Protein AF-A0A2W5A2Q5-F1 (afdb_monomer)

Structure (mmCIF, N/CA/C/O backbone):
data_AF-A0A2W5A2Q5-F1
#
_entry.id   AF-A0A2W5A2Q5-F1
#
loop_
_atom_site.group_PDB
_atom_site.id
_atom_site.type_symbol
_atom_site.label_atom_id
_atom_site.label_alt_id
_atom_site.label_comp_id
_atom_site.label_asym_id
_atom_site.label_entity_id
_atom_site.label_seq_id
_atom_site.pdbx_PDB_ins_code
_atom_site.Cartn_x
_atom_site.Cartn_y
_atom_site.Cartn_z
_atom_site.occupancy
_atom_site.B_iso_or_equiv
_atom_site.auth_seq_id
_atom_site.auth_comp_id
_atom_site.auth_asym_id
_atom_site.auth_atom_id
_atom_site.pdbx_PDB_model_num
ATOM 1 N N . MET A 1 1 ? 21.627 31.197 -40.639 1.00 38.66 1 MET A N 1
ATOM 2 C CA . MET A 1 1 ? 21.194 30.430 -39.451 1.00 38.66 1 MET A CA 1
ATOM 3 C C . MET A 1 1 ? 21.937 29.099 -39.450 1.00 38.66 1 MET A C 1
ATOM 5 O O . MET A 1 1 ? 21.808 28.400 -40.450 1.00 38.66 1 MET A O 1
ATOM 9 N N . PRO A 1 2 ? 22.756 28.757 -38.441 1.00 42.81 2 PRO A N 1
ATOM 10 C CA . PRO A 1 2 ? 23.364 27.430 -38.360 1.00 42.81 2 PRO A CA 1
ATOM 11 C C . PRO A 1 2 ? 22.318 26.384 -37.942 1.00 42.81 2 PRO A C 1
ATOM 13 O O . PRO A 1 2 ? 21.529 26.605 -37.024 1.00 42.81 2 PRO A O 1
ATOM 16 N N . VAL A 1 3 ? 22.305 25.259 -38.655 1.00 38.88 3 VAL A N 1
ATOM 17 C CA . VAL A 1 3 ? 21.443 24.094 -38.415 1.00 38.88 3 VAL A CA 1
ATOM 18 C C . VAL A 1 3 ? 21.966 23.326 -37.200 1.00 38.88 3 VAL A C 1
ATOM 20 O O . VAL A 1 3 ? 23.137 22.962 -37.150 1.00 38.88 3 VAL A O 1
ATOM 23 N N . GLN A 1 4 ? 21.101 23.078 -36.218 1.00 47.00 4 GLN A N 1
ATOM 24 C CA . GLN A 1 4 ? 21.388 22.188 -35.093 1.00 47.00 4 GLN A CA 1
ATOM 25 C C . GLN A 1 4 ? 21.313 20.732 -35.581 1.00 47.00 4 GLN A C 1
ATOM 27 O O . GLN A 1 4 ? 20.249 20.269 -35.992 1.00 47.00 4 GLN A O 1
ATOM 32 N N . ALA A 1 5 ? 22.434 20.012 -35.544 1.00 42.75 5 ALA A N 1
ATOM 33 C CA . ALA A 1 5 ? 22.465 18.568 -35.741 1.00 42.75 5 ALA A CA 1
ATOM 34 C C . ALA A 1 5 ? 21.980 17.890 -34.451 1.00 42.75 5 ALA A C 1
ATOM 36 O O . ALA A 1 5 ? 22.688 17.884 -33.447 1.00 42.75 5 ALA A O 1
ATOM 37 N N . GLN A 1 6 ? 20.768 17.334 -34.456 1.00 50.00 6 GLN A N 1
ATOM 38 C CA . GLN A 1 6 ? 20.324 16.456 -33.376 1.00 50.00 6 GLN A CA 1
ATOM 39 C C . GLN A 1 6 ? 21.025 15.104 -33.546 1.00 50.00 6 GLN A C 1
ATOM 41 O O . GLN A 1 6 ? 20.578 14.252 -34.313 1.00 50.00 6 GLN A O 1
ATOM 46 N N . SER A 1 7 ? 22.154 14.911 -32.864 1.00 53.84 7 SER A N 1
ATOM 47 C CA . SER A 1 7 ? 22.782 13.598 -32.718 1.00 53.84 7 SER A CA 1
ATOM 48 C C . SER A 1 7 ? 21.796 12.680 -32.001 1.00 53.84 7 SER A C 1
ATOM 50 O O . SER A 1 7 ? 21.588 12.789 -30.793 1.00 53.84 7 SER A O 1
ATOM 52 N N . THR A 1 8 ? 21.120 11.828 -32.769 1.00 55.91 8 THR A N 1
ATOM 53 C CA . THR A 1 8 ? 20.148 10.864 -32.256 1.00 55.91 8 THR A CA 1
ATOM 54 C C . THR A 1 8 ? 20.926 9.741 -31.581 1.00 55.91 8 THR A C 1
ATOM 56 O O . THR A 1 8 ? 21.242 8.741 -32.219 1.00 55.91 8 THR A O 1
ATOM 59 N N . ASP A 1 9 ? 21.310 9.928 -30.320 1.00 56.47 9 ASP A N 1
ATOM 60 C CA . ASP A 1 9 ? 21.980 8.881 -29.555 1.00 56.47 9 ASP A CA 1
ATOM 61 C C . ASP A 1 9 ? 20.974 7.747 -29.319 1.00 56.47 9 ASP A C 1
ATOM 63 O O . ASP A 1 9 ? 20.025 7.860 -28.538 1.00 56.47 9 ASP A O 1
ATOM 67 N N . ARG A 1 10 ? 21.092 6.681 -30.114 1.00 62.59 10 ARG A N 1
ATOM 68 C CA . ARG A 1 10 ? 20.230 5.508 -30.005 1.00 62.59 10 ARG A CA 1
ATOM 69 C C . ARG A 1 10 ? 20.786 4.674 -28.861 1.00 62.59 10 ARG A C 1
ATOM 71 O O . ARG A 1 10 ? 21.788 3.986 -29.026 1.00 62.59 10 ARG A O 1
ATOM 78 N N . VAL A 1 11 ? 20.154 4.764 -27.694 1.00 68.56 11 VAL A N 1
ATOM 79 C CA . VAL A 1 11 ? 20.453 3.891 -26.554 1.00 68.56 11 VAL A CA 1
ATOM 80 C C . VAL A 1 11 ? 19.517 2.686 -26.619 1.00 68.56 11 VAL A C 1
ATOM 82 O O . VAL A 1 11 ? 18.298 2.846 -26.565 1.00 68.56 11 VAL A O 1
ATOM 85 N N . LEU A 1 12 ? 20.072 1.481 -26.768 1.00 69.12 12 LEU A N 1
ATOM 86 C CA . LEU A 1 12 ? 19.310 0.230 -26.869 1.00 69.12 12 LEU A CA 1
ATOM 87 C C . LEU A 1 12 ? 19.667 -0.710 -25.713 1.00 69.12 12 LEU A C 1
ATOM 89 O O . LEU A 1 12 ? 20.838 -1.015 -25.489 1.00 69.12 12 LEU A O 1
ATOM 93 N N . THR A 1 13 ? 18.663 -1.222 -25.002 1.00 69.69 13 THR A N 1
ATOM 94 C CA . THR A 1 13 ? 18.881 -2.238 -23.964 1.00 69.69 13 THR A CA 1
ATOM 95 C C . THR A 1 13 ? 18.917 -3.631 -24.587 1.00 69.69 13 THR A C 1
ATOM 97 O O . THR A 1 13 ? 17.961 -4.059 -25.230 1.00 69.69 13 THR A O 1
ATOM 100 N N . ILE A 1 14 ? 20.023 -4.343 -24.386 1.00 74.25 14 ILE A N 1
ATOM 101 C CA . ILE A 1 14 ? 20.278 -5.685 -24.914 1.00 74.25 14 ILE A CA 1
ATOM 102 C C . ILE A 1 14 ? 20.226 -6.693 -23.771 1.00 74.25 14 ILE A C 1
ATOM 104 O O . ILE A 1 14 ? 20.838 -6.484 -22.723 1.00 74.25 14 ILE A O 1
ATOM 108 N N . PHE A 1 15 ? 19.522 -7.803 -23.979 1.00 71.69 15 PHE A N 1
ATOM 109 C CA . PHE A 1 15 ? 19.341 -8.840 -22.967 1.00 71.69 15 PHE A CA 1
ATOM 110 C C . PHE A 1 15 ? 20.294 -10.016 -23.213 1.00 71.69 15 PHE A C 1
ATOM 112 O O . PHE A 1 15 ? 20.437 -10.498 -24.335 1.00 71.69 15 PHE A O 1
ATOM 119 N N . GLY A 1 16 ? 20.954 -10.510 -22.165 1.00 71.38 16 GLY A N 1
ATOM 120 C CA . GLY A 1 16 ? 21.782 -11.718 -22.268 1.00 71.38 16 GLY A CA 1
ATOM 121 C C . GLY A 1 16 ? 23.004 -11.545 -23.183 1.00 71.38 16 GLY A C 1
ATOM 122 O O . GLY A 1 16 ? 23.892 -10.758 -22.861 1.00 71.38 16 GLY A O 1
ATOM 123 N N . ASN A 1 17 ? 23.084 -12.311 -24.280 1.00 68.31 17 ASN A N 1
ATOM 124 C CA . A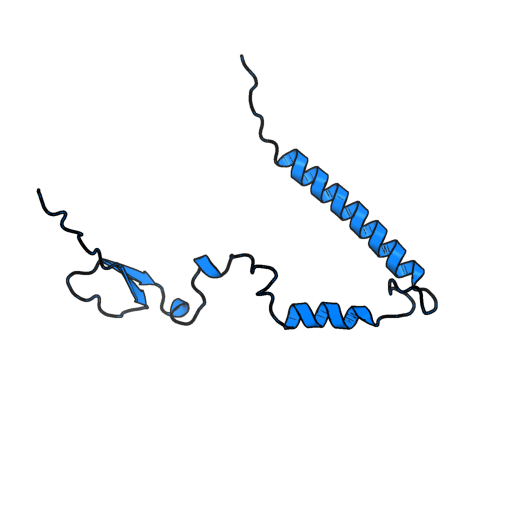SN A 1 17 ? 24.200 -12.342 -25.248 1.00 68.31 17 ASN A CA 1
ATOM 125 C C . ASN A 1 17 ? 23.846 -11.779 -26.640 1.00 68.31 17 ASN A C 1
ATOM 127 O O . ASN A 1 17 ? 24.584 -12.011 -27.600 1.00 68.31 17 ASN A O 1
ATOM 131 N N . ASP A 1 18 ? 22.743 -11.040 -26.758 1.00 74.94 18 ASP A N 1
ATOM 132 C CA . ASP A 1 18 ? 22.298 -10.486 -28.039 1.00 74.94 18 ASP A CA 1
ATOM 133 C C . ASP A 1 18 ? 23.333 -9.482 -28.610 1.00 74.94 18 ASP A C 1
ATOM 135 O O . ASP A 1 18 ? 24.036 -8.778 -27.878 1.00 74.94 18 ASP A O 1
ATOM 139 N N . ARG A 1 19 ? 23.502 -9.453 -29.942 1.00 73.88 19 ARG A N 1
ATOM 140 C CA . ARG A 1 19 ? 24.531 -8.617 -30.592 1.00 73.88 19 ARG A CA 1
ATOM 141 C C . ARG A 1 19 ? 24.091 -7.153 -30.654 1.00 73.88 19 ARG A C 1
ATOM 143 O O . ARG A 1 19 ? 23.006 -6.861 -31.145 1.00 73.88 19 ARG A O 1
ATOM 150 N N . CYS A 1 20 ? 24.975 -6.242 -30.242 1.00 77.19 20 CYS A N 1
ATOM 151 C CA . CYS A 1 20 ? 24.785 -4.801 -30.416 1.00 77.19 20 CYS A CA 1
ATOM 152 C C . CYS A 1 20 ? 24.997 -4.397 -31.888 1.00 77.19 20 CYS A C 1
ATOM 154 O O . CYS A 1 20 ? 26.065 -4.698 -32.436 1.00 77.19 20 CYS A O 1
ATOM 156 N N . PRO A 1 21 ? 24.011 -3.758 -32.547 1.00 78.31 21 PRO A N 1
ATOM 157 C CA . PRO A 1 21 ? 24.196 -3.156 -33.867 1.00 78.31 21 PRO A CA 1
ATOM 158 C C . PRO A 1 21 ? 25.275 -2.062 -33.840 1.00 78.31 21 PRO A C 1
ATOM 160 O O . PRO A 1 21 ? 25.546 -1.474 -32.794 1.00 78.31 21 PRO A O 1
ATOM 163 N N . ARG A 1 22 ? 25.899 -1.775 -34.989 1.00 68.94 22 ARG A N 1
ATOM 164 C CA . ARG A 1 22 ? 26.847 -0.651 -35.105 1.00 68.94 22 ARG A CA 1
ATOM 165 C C . ARG A 1 22 ? 26.077 0.679 -35.024 1.00 68.94 22 ARG A C 1
ATOM 167 O O . ARG A 1 22 ? 24.931 0.734 -35.458 1.00 68.94 22 ARG A O 1
ATOM 174 N N . ASP A 1 23 ? 26.713 1.704 -34.454 1.00 69.31 23 ASP A N 1
ATOM 175 C CA . ASP A 1 23 ? 26.183 3.071 -34.269 1.00 69.31 23 ASP A CA 1
ATOM 176 C C . ASP A 1 23 ? 25.097 3.235 -33.179 1.00 69.31 23 ASP A C 1
ATOM 178 O O . ASP A 1 23 ? 24.170 4.033 -33.309 1.00 69.31 23 ASP A O 1
ATOM 182 N N . THR A 1 24 ? 25.165 2.462 -32.089 1.00 73.19 24 THR A N 1
ATOM 183 C CA . THR A 1 24 ? 24.204 2.509 -30.964 1.00 73.19 24 THR A CA 1
ATOM 184 C C . THR A 1 24 ? 24.926 2.201 -29.650 1.00 73.19 24 THR A C 1
ATOM 186 O O . THR A 1 24 ? 25.752 1.288 -29.595 1.00 73.19 24 THR A O 1
ATOM 189 N N . ILE A 1 25 ? 24.626 2.945 -28.582 1.00 76.44 25 ILE A N 1
ATOM 190 C CA . ILE A 1 25 ? 25.155 2.660 -27.242 1.00 76.44 25 ILE A CA 1
ATOM 191 C C . ILE A 1 25 ? 24.259 1.602 -26.596 1.00 76.44 25 ILE A C 1
ATOM 193 O O . ILE A 1 25 ? 23.068 1.822 -26.378 1.00 76.44 25 ILE A O 1
ATOM 197 N N . CYS A 1 26 ? 24.828 0.434 -26.297 1.00 77.69 26 CYS A N 1
ATOM 198 C CA . CYS A 1 26 ? 24.067 -0.692 -25.772 1.00 77.69 26 CYS A CA 1
ATOM 199 C C . CYS A 1 26 ? 24.237 -0.855 -24.259 1.00 77.69 26 CYS A C 1
ATOM 201 O O . CYS A 1 26 ? 25.349 -1.053 -23.768 1.00 77.69 26 CYS A O 1
ATOM 203 N N . VAL A 1 27 ? 23.124 -0.839 -23.526 1.00 76.38 27 VAL A N 1
ATOM 204 C CA . VAL A 1 27 ? 23.085 -1.141 -22.087 1.00 76.38 27 VAL A CA 1
ATOM 205 C C . VAL A 1 27 ? 22.707 -2.609 -21.913 1.00 76.38 27 VAL A C 1
ATOM 207 O O . VAL A 1 27 ? 21.727 -3.071 -22.491 1.00 76.38 27 VAL A O 1
ATOM 210 N N . ARG A 1 28 ? 23.487 -3.374 -21.143 1.00 72.81 28 ARG A N 1
ATOM 211 C CA . ARG A 1 28 ? 23.295 -4.825 -21.011 1.00 72.81 28 ARG A CA 1
ATOM 212 C C . ARG A 1 28 ? 22.479 -5.177 -19.772 1.00 72.81 28 ARG A C 1
ATOM 214 O O . ARG A 1 28 ? 22.922 -4.928 -18.654 1.00 72.81 28 ARG A O 1
ATOM 221 N N . ALA A 1 29 ? 21.330 -5.811 -19.975 1.00 75.25 29 ALA A N 1
ATOM 222 C CA . ALA A 1 29 ? 20.489 -6.354 -18.915 1.00 75.25 29 ALA A CA 1
ATOM 223 C C . ALA A 1 29 ? 20.625 -7.892 -18.832 1.00 75.25 29 ALA A C 1
ATOM 225 O O . ALA A 1 29 ? 20.851 -8.556 -19.853 1.00 75.25 29 ALA A O 1
ATOM 226 N N . PRO A 1 30 ? 20.511 -8.497 -17.633 1.00 72.50 30 PRO A N 1
ATOM 227 C CA . PRO A 1 30 ? 20.522 -9.951 -17.478 1.00 72.50 30 PRO A CA 1
ATOM 228 C C . PRO A 1 30 ? 19.324 -10.594 -18.194 1.00 72.50 30 PRO A C 1
ATOM 230 O O . PRO A 1 30 ? 18.252 -10.002 -18.298 1.00 72.50 30 PRO A O 1
ATOM 233 N N . GLU A 1 31 ? 19.477 -11.835 -18.663 1.00 66.38 31 GLU A N 1
ATOM 234 C CA . GLU A 1 31 ? 18.424 -12.544 -19.414 1.00 66.38 31 GLU A CA 1
ATOM 235 C C . GLU A 1 31 ? 17.128 -12.740 -18.605 1.00 66.38 31 GLU A C 1
ATOM 237 O O . GLU A 1 31 ? 16.030 -12.724 -19.159 1.00 66.38 31 GLU A O 1
ATOM 242 N N . SER A 1 32 ? 17.235 -12.812 -17.276 1.00 68.94 32 SER A N 1
ATOM 243 C CA . SER A 1 32 ? 16.094 -12.870 -16.355 1.00 68.94 32 SER A CA 1
ATOM 244 C C . SER A 1 32 ? 15.236 -11.596 -16.331 1.00 68.94 32 SER A C 1
ATOM 246 O O . SER A 1 32 ? 14.108 -11.629 -15.836 1.00 68.94 32 SER A O 1
ATOM 248 N N . GLU A 1 33 ? 15.735 -10.479 -16.866 1.00 72.38 33 GLU A N 1
ATOM 249 C CA . GLU A 1 33 ? 14.997 -9.218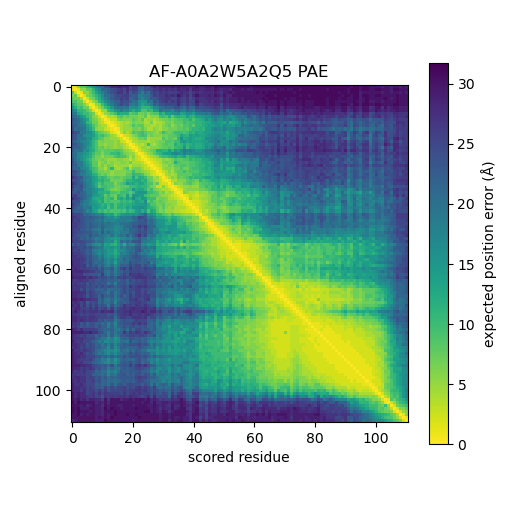 -16.989 1.00 72.38 33 GLU A CA 1
ATOM 250 C C . GLU A 1 33 ? 14.278 -9.070 -18.338 1.00 72.38 33 GLU A C 1
ATOM 252 O O . GLU A 1 33 ? 13.505 -8.131 -18.491 1.00 72.38 33 GLU A O 1
ATOM 257 N N . ARG A 1 34 ? 14.428 -10.022 -19.275 1.00 70.62 34 ARG A N 1
ATOM 258 C CA . ARG A 1 34 ? 13.768 -9.977 -20.596 1.00 70.62 34 ARG A CA 1
ATOM 259 C C . ARG A 1 34 ? 12.234 -10.013 -20.513 1.00 70.62 34 ARG A C 1
ATOM 261 O O . ARG A 1 34 ? 11.566 -9.382 -21.322 1.00 70.62 34 ARG A O 1
ATOM 268 N N . TYR A 1 35 ? 11.676 -10.736 -19.538 1.00 74.06 35 TYR A N 1
ATOM 269 C CA . TYR A 1 35 ? 10.220 -10.906 -19.361 1.00 74.06 35 TYR A CA 1
ATOM 270 C C . TYR A 1 35 ? 9.691 -10.341 -18.039 1.00 74.06 35 TYR A C 1
ATOM 272 O O . TYR A 1 35 ? 8.513 -10.492 -17.715 1.00 74.06 35 TYR A O 1
ATOM 280 N N . ARG A 1 36 ? 10.561 -9.722 -17.235 1.00 77.44 36 ARG A N 1
ATOM 281 C CA . ARG A 1 36 ? 10.193 -9.165 -15.932 1.00 77.44 36 ARG A CA 1
ATOM 282 C C . ARG A 1 36 ? 9.955 -7.668 -16.081 1.00 77.44 36 ARG A C 1
ATOM 284 O O . ARG A 1 36 ? 10.709 -6.993 -16.768 1.00 77.44 36 ARG A O 1
ATOM 291 N N . ILE A 1 37 ? 8.961 -7.145 -15.362 1.00 77.31 37 ILE A N 1
ATOM 292 C CA . ILE A 1 37 ? 8.714 -5.699 -15.238 1.00 77.31 37 ILE A CA 1
ATOM 293 C C . ILE A 1 37 ? 10.049 -4.988 -14.934 1.00 77.31 37 ILE A C 1
ATOM 295 O O . ILE A 1 37 ? 10.748 -5.448 -14.018 1.00 77.31 37 ILE A O 1
ATOM 299 N N . PRO A 1 38 ? 10.438 -3.927 -15.668 1.00 77.44 38 PRO A N 1
ATOM 300 C CA . PRO A 1 38 ? 11.699 -3.219 -15.439 1.00 77.44 38 PRO A CA 1
ATOM 301 C C . PRO A 1 38 ? 11.840 -2.721 -13.994 1.00 77.44 38 PRO A C 1
ATOM 303 O O . PRO A 1 38 ? 10.839 -2.489 -13.314 1.00 77.44 38 PRO A O 1
ATOM 306 N N . LYS A 1 39 ? 13.076 -2.613 -13.488 1.00 73.38 39 LYS A N 1
ATOM 307 C CA . LYS A 1 39 ? 13.362 -2.315 -12.066 1.00 73.38 39 LYS A CA 1
ATOM 308 C C . LYS A 1 39 ? 12.691 -1.025 -11.601 1.00 73.38 39 LYS A C 1
ATOM 310 O O . LYS A 1 39 ? 12.101 -1.003 -10.526 1.00 73.38 39 LYS A O 1
ATOM 315 N N . GLU A 1 40 ? 12.747 -0.004 -12.437 1.00 70.56 40 GLU A N 1
ATOM 316 C CA . GLU A 1 40 ? 12.165 1.317 -12.250 1.00 70.56 40 GLU A CA 1
ATOM 317 C C . GLU A 1 40 ? 10.643 1.285 -12.037 1.00 70.56 40 GLU A C 1
ATOM 319 O O . GLU A 1 40 ? 10.119 2.074 -11.255 1.00 70.56 40 GLU A O 1
ATOM 324 N N . PHE A 1 41 ? 9.932 0.324 -12.635 1.00 74.19 41 PHE A N 1
ATOM 325 C CA . PHE A 1 41 ? 8.475 0.210 -12.511 1.00 74.19 41 PHE A CA 1
ATOM 326 C C . PHE A 1 41 ? 8.023 -0.723 -11.383 1.00 74.19 41 PHE A C 1
ATOM 328 O O . PHE A 1 41 ? 6.837 -0.769 -11.072 1.00 74.19 41 PHE A O 1
ATOM 335 N N . ARG A 1 42 ? 8.936 -1.455 -10.730 1.00 79.00 42 ARG A N 1
ATOM 336 C CA . ARG A 1 42 ? 8.575 -2.367 -9.624 1.00 79.00 42 ARG A CA 1
ATOM 337 C C . ARG A 1 42 ? 8.190 -1.628 -8.348 1.00 79.00 42 ARG A C 1
ATOM 339 O O . ARG A 1 42 ? 7.384 -2.137 -7.579 1.00 79.00 42 ARG A O 1
ATOM 346 N N . SER A 1 43 ? 8.796 -0.466 -8.122 1.00 71.25 43 SER A N 1
ATOM 347 C CA . SER A 1 43 ? 8.647 0.311 -6.888 1.00 71.25 43 SER A CA 1
ATOM 348 C C . SER A 1 43 ? 7.647 1.454 -7.021 1.00 71.25 43 SER A C 1
ATOM 350 O O . SER A 1 43 ? 7.413 2.160 -6.043 1.00 71.25 43 SER A O 1
ATOM 352 N N . SER A 1 44 ? 7.095 1.673 -8.220 1.00 68.69 44 SER A N 1
ATOM 353 C CA . SER A 1 44 ? 6.159 2.769 -8.439 1.00 68.69 44 SER A CA 1
ATOM 354 C C . SER A 1 44 ? 4.874 2.483 -7.660 1.00 68.69 44 SER A C 1
ATOM 356 O O . SER A 1 44 ? 4.258 1.434 -7.884 1.00 68.69 44 SER A O 1
ATOM 358 N N . PRO A 1 45 ? 4.453 3.371 -6.744 1.00 67.31 45 PRO A N 1
ATOM 359 C CA . PRO A 1 45 ? 3.129 3.277 -6.160 1.00 67.31 45 PRO A CA 1
ATOM 360 C C . PRO A 1 45 ? 2.120 3.349 -7.304 1.00 67.31 45 PRO A C 1
ATOM 362 O O . PRO A 1 45 ? 2.069 4.342 -8.030 1.00 67.31 45 PRO A O 1
ATOM 365 N N . LEU A 1 46 ? 1.338 2.285 -7.492 1.00 67.62 46 LEU A N 1
ATOM 366 C CA . LEU A 1 46 ? 0.234 2.317 -8.446 1.00 67.62 46 LEU A CA 1
ATOM 367 C C . LEU A 1 46 ? -0.697 3.463 -8.030 1.00 67.62 46 LEU A C 1
ATOM 369 O O . LEU A 1 46 ? -1.085 3.520 -6.853 1.00 67.62 46 LEU A O 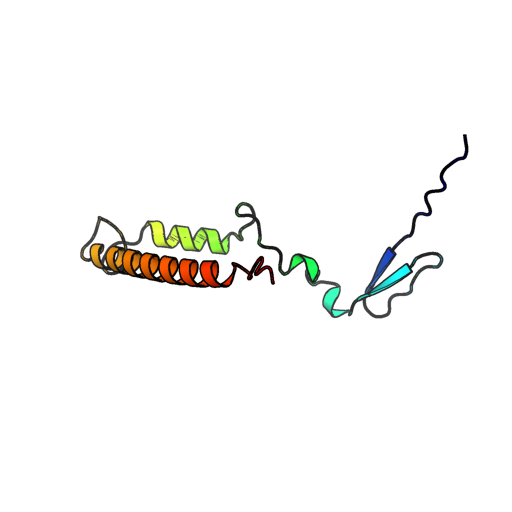1
ATOM 373 N N . PRO A 1 47 ? -1.057 4.382 -8.942 1.00 71.81 47 PRO A N 1
ATOM 374 C CA . PRO A 1 47 ? -2.065 5.377 -8.626 1.00 71.81 47 PRO A CA 1
ATOM 375 C C . PRO A 1 47 ? -3.363 4.651 -8.225 1.00 71.81 47 PRO A C 1
ATOM 377 O O . PRO A 1 47 ? -3.605 3.529 -8.676 1.00 71.81 47 PRO A O 1
ATOM 380 N N . PRO A 1 48 ? -4.229 5.251 -7.388 1.00 66.31 48 PRO A N 1
ATOM 381 C CA . PRO A 1 48 ? -5.427 4.576 -6.879 1.00 66.31 48 PRO A CA 1
ATOM 382 C C . PRO A 1 48 ? -6.342 3.985 -7.967 1.00 66.31 48 PRO A C 1
ATOM 384 O O . PRO A 1 48 ? -7.030 2.998 -7.715 1.00 66.31 48 PRO A O 1
ATOM 387 N N . ALA A 1 49 ? -6.331 4.565 -9.172 1.00 72.19 49 ALA A N 1
ATOM 388 C CA . ALA A 1 49 ? -7.077 4.083 -10.334 1.00 72.19 49 ALA A CA 1
ATOM 389 C C . ALA A 1 49 ? -6.559 2.740 -10.889 1.00 72.19 49 ALA A C 1
ATOM 391 O O . ALA A 1 49 ? -7.355 1.941 -11.379 1.00 72.19 49 ALA A O 1
ATOM 392 N N . ASP A 1 50 ? -5.263 2.460 -10.738 1.00 75.00 50 ASP A N 1
ATOM 393 C CA . ASP A 1 50 ? -4.584 1.284 -11.296 1.00 75.00 50 ASP A CA 1
ATOM 394 C C . ASP A 1 50 ? -4.376 0.180 -10.248 1.00 75.00 50 ASP A C 1
ATOM 396 O O . ASP A 1 50 ? -3.551 -0.722 -10.416 1.00 75.00 50 ASP A O 1
ATOM 400 N N . GLN A 1 51 ? -5.1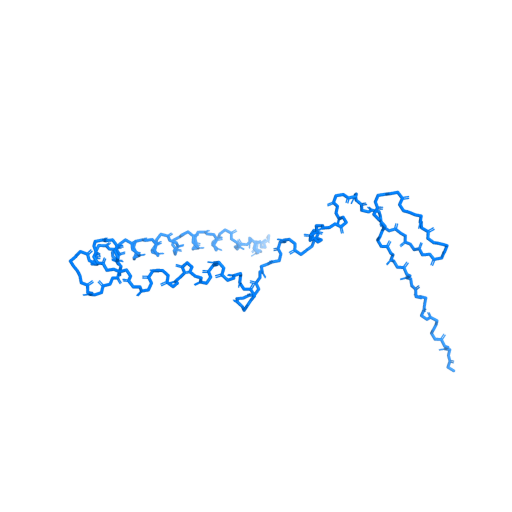15 0.226 -9.133 1.00 79.12 51 GLN A N 1
ATOM 401 C CA . GLN A 1 51 ? -5.047 -0.846 -8.148 1.00 79.12 51 GLN A CA 1
ATOM 402 C C . GLN A 1 51 ? -5.539 -2.177 -8.741 1.00 79.12 51 GLN A C 1
ATOM 404 O O . GLN A 1 51 ? -6.597 -2.224 -9.385 1.00 79.12 51 GLN A O 1
ATOM 409 N N . PRO A 1 52 ? -4.822 -3.290 -8.482 1.00 82.56 52 PRO A N 1
ATOM 410 C CA . PRO A 1 52 ? -5.216 -4.595 -8.984 1.00 82.56 52 PRO A CA 1
ATOM 411 C C . PRO A 1 52 ? -6.611 -4.955 -8.469 1.00 82.56 52 PRO A C 1
ATOM 413 O O . PRO A 1 52 ? -6.956 -4.692 -7.315 1.00 82.56 52 PRO A O 1
ATOM 416 N N . TRP A 1 53 ? -7.414 -5.597 -9.322 1.00 81.12 53 TRP A N 1
ATOM 417 C CA . TRP A 1 53 ? -8.777 -6.023 -8.983 1.00 81.12 53 TRP A CA 1
ATOM 418 C C . TRP A 1 53 ? -8.843 -6.816 -7.671 1.00 81.12 53 TRP A C 1
ATOM 420 O O . TRP A 1 53 ? -9.758 -6.603 -6.883 1.00 81.12 53 TRP A O 1
ATOM 430 N N . ALA A 1 54 ? -7.834 -7.647 -7.389 1.00 84.12 54 ALA A N 1
ATOM 431 C CA . ALA A 1 54 ? -7.732 -8.401 -6.141 1.00 84.12 54 ALA A CA 1
ATOM 432 C C . ALA A 1 54 ? -7.843 -7.509 -4.887 1.00 84.12 54 ALA A C 1
ATOM 434 O O . ALA A 1 54 ? -8.597 -7.835 -3.974 1.00 84.12 54 ALA A O 1
ATOM 435 N N . ASN A 1 55 ? -7.186 -6.343 -4.869 1.00 80.25 55 ASN A N 1
ATOM 436 C CA . ASN A 1 55 ? -7.284 -5.401 -3.749 1.00 80.25 55 ASN A CA 1
ATOM 437 C C . ASN A 1 55 ? -8.678 -4.767 -3.654 1.00 80.25 55 ASN A C 1
ATOM 439 O O . ASN A 1 55 ? -9.162 -4.493 -2.557 1.00 80.25 55 ASN A O 1
ATOM 443 N N . ARG A 1 56 ? -9.341 -4.550 -4.796 1.00 77.75 56 ARG A N 1
ATOM 444 C CA . ARG A 1 56 ? -10.710 -4.019 -4.834 1.00 77.75 56 ARG A CA 1
ATOM 445 C C . ARG A 1 56 ? -11.736 -5.027 -4.316 1.00 77.75 56 ARG A C 1
ATOM 447 O O . ARG A 1 56 ? -12.666 -4.624 -3.635 1.00 77.75 56 ARG A O 1
ATOM 454 N N . VAL A 1 57 ? -11.567 -6.322 -4.581 1.00 82.12 57 VAL A N 1
ATOM 455 C CA . VAL A 1 57 ? -12.484 -7.361 -4.072 1.00 82.12 57 VAL A CA 1
ATOM 456 C C . VAL A 1 57 ? -12.379 -7.514 -2.555 1.00 82.12 57 VAL A C 1
ATOM 458 O O . VAL A 1 57 ? -13.397 -7.652 -1.885 1.00 82.12 57 VAL A O 1
ATOM 461 N N . GLN A 1 58 ? -11.174 -7.399 -1.991 1.00 77.25 58 GLN A N 1
ATOM 462 C CA . GLN A 1 58 ? -10.969 -7.474 -0.540 1.00 77.25 58 GLN A CA 1
ATOM 463 C C . GLN A 1 58 ? -11.775 -6.414 0.233 1.00 77.25 58 GLN A C 1
ATOM 465 O O . GLN A 1 58 ? -12.304 -6.690 1.308 1.00 77.25 58 GLN A O 1
ATOM 470 N N . SER A 1 59 ? -11.927 -5.202 -0.313 1.00 72.88 59 SER A N 1
ATOM 471 C CA . SER A 1 59 ? -12.770 -4.180 0.322 1.00 72.88 59 SER A CA 1
ATOM 472 C C . SER A 1 59 ? -14.268 -4.460 0.161 1.00 72.88 59 SER A C 1
ATOM 474 O O . SER A 1 59 ? -15.054 -4.094 1.039 1.00 72.88 59 SER A O 1
ATOM 476 N N . MET A 1 60 ? -14.670 -5.149 -0.911 1.00 73.62 60 MET A N 1
ATOM 477 C CA . MET A 1 60 ? -16.058 -5.566 -1.130 1.00 73.62 60 MET A CA 1
ATOM 478 C C . MET A 1 60 ? -16.489 -6.653 -0.137 1.00 73.62 60 MET A C 1
ATOM 480 O O . MET A 1 60 ? -17.600 -6.570 0.384 1.00 73.62 60 MET A O 1
ATOM 484 N N . GLU A 1 61 ? -15.619 -7.609 0.204 1.00 71.62 61 GLU A N 1
ATOM 48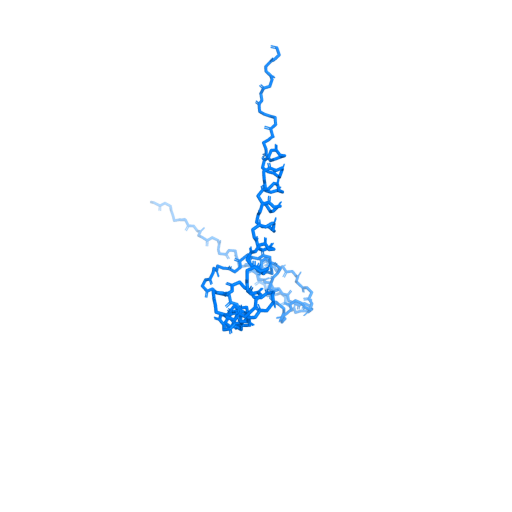5 C CA . GLU A 1 61 ? -15.908 -8.670 1.190 1.00 71.62 61 GLU A CA 1
ATOM 486 C C . GLU A 1 61 ? -16.286 -8.104 2.568 1.00 71.62 61 GLU A C 1
ATOM 488 O O . GLU A 1 61 ? -17.201 -8.594 3.232 1.00 71.62 61 GLU A O 1
ATOM 493 N N . TYR A 1 62 ? -15.632 -7.019 2.991 1.00 68.50 62 TYR A N 1
ATOM 494 C CA . TYR A 1 62 ? -15.891 -6.411 4.296 1.00 68.50 62 TYR A CA 1
ATOM 495 C C . TYR A 1 62 ? -17.216 -5.631 4.356 1.00 68.50 62 TYR A C 1
ATOM 497 O O . TYR A 1 62 ? -17.785 -5.476 5.441 1.00 68.50 62 TYR A O 1
ATOM 505 N N . SER A 1 63 ? -17.734 -5.169 3.209 1.00 69.50 63 SER A N 1
ATOM 506 C CA . SER A 1 63 ? -18.905 -4.279 3.125 1.00 69.50 63 SER A CA 1
ATOM 507 C C . SER A 1 63 ? -20.229 -4.908 3.590 1.00 69.50 63 SER A C 1
ATOM 509 O O . SER A 1 63 ? -21.153 -4.180 3.943 1.00 69.50 63 SER A O 1
ATOM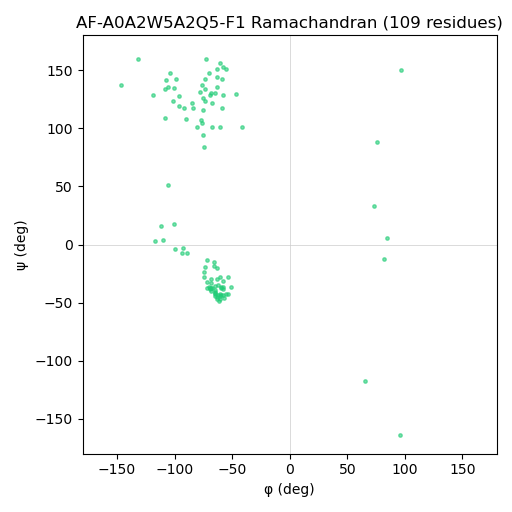 511 N N . GLY A 1 64 ? -20.306 -6.242 3.652 1.00 71.06 64 GLY A N 1
ATOM 512 C CA . GLY A 1 64 ? -21.467 -6.990 4.153 1.00 71.06 64 GLY A CA 1
ATOM 513 C C . GLY A 1 64 ? -21.244 -7.700 5.492 1.00 71.06 64 GLY A C 1
ATOM 514 O O . GLY A 1 64 ? -22.118 -8.438 5.942 1.00 71.06 64 GLY A O 1
ATOM 515 N N . SER A 1 65 ? -20.080 -7.528 6.128 1.00 77.88 65 SER A N 1
ATOM 516 C CA . SER A 1 65 ? -19.779 -8.220 7.384 1.00 77.88 65 SER A CA 1
ATOM 517 C C . SER A 1 65 ? -20.644 -7.683 8.537 1.00 77.88 65 SER A C 1
ATOM 519 O O . SER A 1 65 ? -20.720 -6.477 8.772 1.00 77.88 65 SER A O 1
ATOM 521 N N . THR A 1 66 ? -21.317 -8.579 9.264 1.00 84.19 66 THR A N 1
ATOM 522 C CA . THR A 1 66 ? -22.156 -8.255 10.433 1.00 84.19 66 THR A CA 1
ATOM 523 C C . THR A 1 66 ? -21.813 -9.179 11.600 1.00 84.19 66 THR A C 1
ATOM 525 O O . THR A 1 66 ? -21.228 -10.244 11.403 1.00 84.19 66 THR A O 1
ATOM 528 N N . GLY A 1 67 ? -22.150 -8.776 12.827 1.00 85.00 67 GLY A N 1
ATOM 529 C CA . GLY A 1 67 ? -21.867 -9.563 14.031 1.00 85.00 67 GLY A CA 1
ATOM 530 C C . GLY A 1 67 ? -20.582 -9.157 14.760 1.00 85.00 67 GLY A C 1
ATOM 531 O O . GLY A 1 67 ? -20.039 -8.069 14.555 1.00 85.00 67 GLY A O 1
ATOM 532 N N . THR A 1 68 ? -20.097 -10.021 15.652 1.00 85.69 68 THR A N 1
ATOM 533 C CA . THR A 1 68 ? -18.955 -9.718 16.531 1.00 85.69 68 THR A CA 1
ATOM 534 C C . THR A 1 68 ? -17.673 -9.513 15.723 1.00 85.69 68 THR A C 1
ATOM 536 O O . THR A 1 68 ? -17.343 -10.318 14.859 1.00 85.69 68 THR A O 1
ATOM 539 N N . GLY A 1 69 ? -16.952 -8.421 15.985 1.00 83.88 69 GLY A N 1
ATOM 540 C CA . GLY A 1 69 ? -15.736 -8.051 15.249 1.00 83.88 69 GLY A CA 1
ATOM 541 C C . GLY A 1 69 ? -15.964 -7.325 13.913 1.00 83.88 69 GLY A C 1
ATOM 542 O O . GLY A 1 69 ? -15.023 -6.720 13.395 1.00 83.88 69 GLY A O 1
ATOM 543 N N . SER A 1 70 ? -17.193 -7.292 13.383 1.00 86.31 70 SER A N 1
ATOM 544 C CA . SER A 1 70 ? -17.563 -6.343 12.318 1.00 86.31 70 SER A CA 1
ATOM 545 C C . SER A 1 70 ? -17.678 -4.925 12.888 1.00 86.31 70 SER A C 1
ATOM 547 O O . SER A 1 70 ? -17.840 -4.778 14.093 1.00 86.31 70 SER A O 1
ATOM 549 N N . CYS A 1 71 ? -17.591 -3.880 12.060 1.00 87.00 71 CYS A N 1
ATOM 550 C CA . CYS A 1 71 ? -17.938 -2.504 12.452 1.00 87.00 71 CYS A CA 1
ATOM 551 C C . CYS A 1 71 ? -19.280 -2.103 11.816 1.00 87.00 71 CYS A C 1
ATOM 553 O O . CYS A 1 71 ? -19.383 -1.099 11.114 1.00 87.00 71 CYS A O 1
ATOM 555 N N . SER A 1 72 ? -20.292 -2.954 11.998 1.00 84.56 72 SER A N 1
ATOM 556 C CA . SER A 1 72 ? -21.628 -2.768 11.432 1.00 84.56 72 SER A CA 1
ATOM 557 C C . SER A 1 72 ? -22.640 -2.385 12.519 1.00 84.56 72 SER A C 1
ATOM 559 O O . SER A 1 72 ? -22.566 -2.933 13.624 1.00 84.56 72 SER A O 1
ATOM 561 N N . PRO A 1 73 ? -23.595 -1.471 12.239 1.00 79.94 73 PRO A N 1
ATOM 562 C CA . PRO A 1 73 ? -24.684 -1.153 13.165 1.00 79.94 73 PRO A CA 1
ATOM 563 C C . PRO A 1 73 ? -25.726 -2.277 13.265 1.00 79.94 73 PRO A C 1
ATOM 565 O O . PRO A 1 73 ? -26.567 -2.253 14.161 1.00 79.94 73 PRO A O 1
ATOM 568 N N . VAL A 1 74 ? -25.691 -3.250 12.350 1.00 83.81 74 VAL A N 1
ATOM 569 C CA . VAL A 1 74 ? -26.606 -4.393 12.326 1.00 83.81 74 VAL A CA 1
ATOM 570 C C . VAL A 1 74 ? -25.891 -5.669 12.785 1.00 83.81 74 VAL A C 1
ATOM 572 O O . VAL A 1 74 ? -24.770 -5.962 12.369 1.00 83.81 74 VA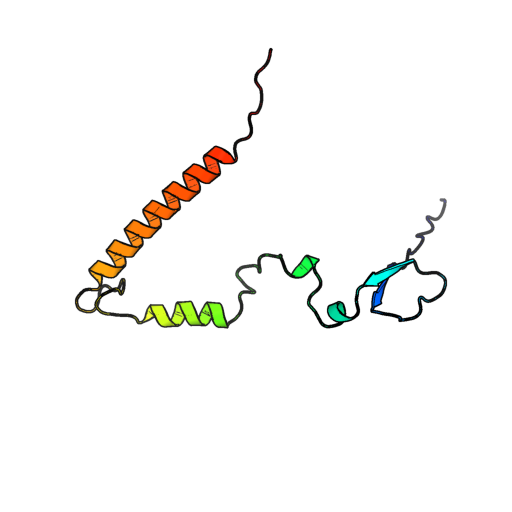L A O 1
ATOM 575 N N . GLY A 1 75 ? -26.557 -6.445 13.644 1.00 79.75 75 GLY A N 1
ATOM 576 C CA . GLY A 1 75 ? -26.031 -7.689 14.217 1.00 79.75 75 GLY A CA 1
ATOM 577 C C . GLY A 1 75 ? -25.397 -7.530 15.608 1.00 79.75 75 GLY A C 1
ATOM 578 O O . GLY A 1 75 ? -24.859 -6.484 15.973 1.00 79.75 75 GLY A O 1
ATOM 579 N N . ALA A 1 76 ? -25.465 -8.593 16.414 1.00 85.06 76 ALA A N 1
ATOM 580 C CA . ALA A 1 76 ? -24.948 -8.588 17.780 1.00 85.06 76 ALA A CA 1
ATOM 581 C C . ALA A 1 76 ? -23.412 -8.490 17.806 1.00 85.06 76 ALA A C 1
ATOM 583 O O . ALA A 1 76 ? -22.711 -9.254 17.144 1.00 85.06 76 ALA A O 1
ATOM 584 N N . GLY A 1 77 ? -22.882 -7.561 18.604 1.00 87.25 77 GLY A N 1
ATOM 585 C CA . GLY A 1 77 ? -21.439 -7.425 18.820 1.00 87.25 77 GLY A CA 1
ATOM 586 C C . GLY A 1 77 ? -20.676 -6.600 17.776 1.00 87.25 77 GLY A C 1
ATOM 587 O O . GLY A 1 77 ? -19.458 -6.494 17.904 1.00 87.25 77 GLY A O 1
ATOM 588 N N . GLY A 1 78 ? -21.334 -5.958 16.801 1.00 88.06 78 GLY A N 1
ATOM 589 C CA . GLY A 1 78 ? -20.663 -5.075 15.824 1.00 88.06 78 GLY A CA 1
ATOM 590 C C . GLY A 1 78 ? -19.997 -3.826 16.434 1.00 88.06 78 GLY A C 1
ATOM 591 O O . GLY A 1 78 ? -19.051 -3.256 15.895 1.00 88.06 78 GLY A O 1
ATOM 592 N N . TRP A 1 79 ? -20.400 -3.419 17.639 1.00 86.69 79 TRP A N 1
ATOM 593 C CA . TRP A 1 79 ? -19.733 -2.324 18.354 1.00 86.69 79 TRP A CA 1
ATOM 594 C C . TRP A 1 79 ? -18.269 -2.656 18.707 1.00 86.69 79 TRP A C 1
ATOM 596 O O . TRP A 1 79 ? -17.417 -1.766 18.744 1.00 86.69 79 TRP A O 1
ATOM 606 N N . THR A 1 80 ? -17.951 -3.942 18.909 1.00 90.38 80 THR A N 1
ATOM 607 C CA . THR A 1 80 ? -16.599 -4.394 19.281 1.00 90.38 80 THR A CA 1
ATOM 608 C C . THR A 1 80 ? -15.584 -4.178 18.159 1.00 90.38 80 THR A C 1
ATOM 610 O O . THR A 1 80 ? -14.454 -3.765 18.426 1.00 90.38 80 THR A O 1
ATOM 613 N N . GLY A 1 81 ? -15.978 -4.382 16.897 1.00 89.69 81 GLY A N 1
ATOM 614 C CA . GLY A 1 81 ? -15.107 -4.146 15.746 1.00 89.69 81 GLY A CA 1
ATOM 615 C C . GLY A 1 81 ? -14.871 -2.659 15.485 1.00 89.69 81 GLY A C 1
ATOM 616 O O . GLY A 1 81 ? -13.744 -2.263 15.181 1.00 89.69 81 GLY A O 1
ATOM 617 N N . CYS A 1 82 ? -15.887 -1.808 15.678 1.00 89.75 82 CYS A N 1
ATOM 618 C CA . CYS A 1 82 ? -15.709 -0.353 15.596 1.00 89.75 82 CYS A CA 1
ATOM 619 C C . CYS A 1 82 ? -14.782 0.184 16.690 1.00 89.75 82 CYS A C 1
ATOM 621 O O . CYS A 1 82 ? -13.914 1.011 16.406 1.00 89.75 82 CYS A O 1
ATOM 623 N N . TYR A 1 83 ? -14.912 -0.322 17.918 1.00 91.31 83 TYR A N 1
ATOM 624 C CA . TYR A 1 83 ? -14.014 0.045 19.010 1.00 91.31 83 TYR A CA 1
ATOM 625 C C . TYR A 1 83 ? -12.556 -0.320 18.690 1.00 91.31 83 TYR A C 1
ATOM 627 O O . TYR A 1 83 ? -11.661 0.521 18.786 1.00 91.31 83 TYR A O 1
ATOM 635 N N . GLN A 1 84 ? -12.308 -1.541 18.200 1.00 91.44 84 GLN A N 1
ATOM 636 C CA . GLN A 1 84 ? -10.974 -1.945 17.744 1.00 91.44 84 GLN A CA 1
ATOM 637 C C . GLN A 1 84 ? -10.451 -1.069 16.596 1.00 91.44 84 GLN A C 1
ATOM 639 O O . GLN A 1 84 ? -9.260 -0.761 16.555 1.00 91.44 84 GLN A O 1
ATOM 644 N N . LYS A 1 85 ? -11.319 -0.650 15.666 1.00 90.06 85 LYS A N 1
ATOM 645 C CA . LYS A 1 85 ? -10.945 0.247 14.565 1.00 90.06 85 LYS A CA 1
ATOM 646 C C . LYS A 1 85 ? -10.479 1.610 15.081 1.00 90.06 85 LYS A C 1
ATOM 648 O O . LYS A 1 85 ? -9.415 2.055 14.661 1.00 90.06 85 LYS A O 1
ATOM 653 N N . MET A 1 86 ? -11.208 2.220 16.018 1.00 93.56 86 MET A N 1
ATOM 654 C CA . MET A 1 86 ? -10.799 3.486 16.642 1.00 93.56 86 MET A CA 1
ATOM 655 C C . MET A 1 86 ? -9.448 3.363 17.351 1.00 93.56 86 MET A C 1
ATOM 657 O O . MET A 1 86 ? -8.581 4.216 17.179 1.00 93.56 86 MET A O 1
ATOM 661 N N . LEU A 1 87 ? -9.223 2.273 18.092 1.00 94.94 87 LEU A N 1
ATOM 662 C CA . LEU A 1 87 ? -7.931 2.029 18.740 1.00 94.94 87 LEU A CA 1
ATOM 663 C C . LEU A 1 87 ? -6.784 1.929 17.724 1.00 94.94 87 LEU A C 1
ATOM 665 O O . LEU A 1 87 ? -5.726 2.524 17.931 1.00 94.94 87 LEU A O 1
ATOM 669 N N . ARG A 1 88 ? -6.988 1.207 16.612 1.00 93.56 88 ARG A N 1
ATOM 670 C CA . ARG A 1 88 ? -5.990 1.099 15.534 1.00 93.56 88 ARG A CA 1
ATOM 671 C C . ARG A 1 88 ? -5.706 2.457 14.894 1.00 93.56 88 ARG A C 1
ATOM 673 O O . ARG A 1 88 ? -4.540 2.768 14.678 1.00 93.56 88 ARG A O 1
ATOM 680 N N . GLN A 1 89 ? -6.738 3.259 14.633 1.00 93.56 89 GLN A N 1
ATOM 681 C CA . GLN A 1 89 ? -6.588 4.607 14.075 1.00 93.56 89 GLN A CA 1
ATOM 682 C C . GLN A 1 89 ? -5.775 5.505 15.012 1.00 93.56 89 GLN A C 1
ATOM 684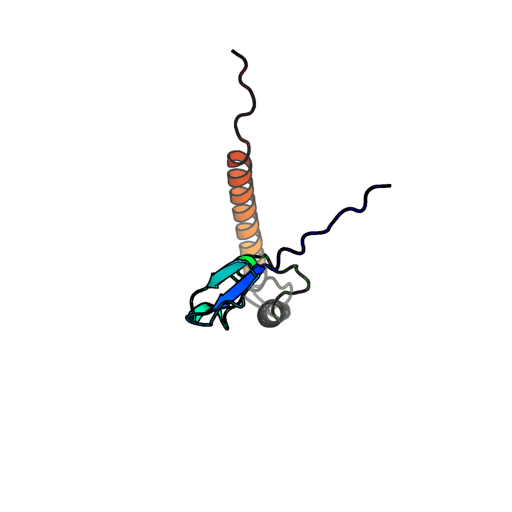 O O . GLN A 1 89 ? -4.758 6.045 14.592 1.00 93.56 89 GLN A O 1
ATOM 689 N N . ALA A 1 90 ? -6.111 5.544 16.303 1.00 94.56 90 ALA A N 1
ATOM 690 C CA . ALA A 1 90 ? -5.353 6.316 17.287 1.00 94.56 90 ALA A CA 1
ATOM 691 C C . ALA A 1 90 ? -3.882 5.867 17.393 1.00 94.56 90 ALA A C 1
ATOM 693 O O . ALA A 1 90 ? -2.984 6.685 17.584 1.00 94.56 90 ALA A O 1
ATOM 694 N N . GLN A 1 91 ? -3.596 4.565 17.274 1.00 94.88 91 GLN A N 1
ATOM 695 C CA . GLN A 1 91 ? -2.215 4.069 17.233 1.00 94.88 91 GLN A CA 1
ATOM 696 C C . GLN A 1 91 ? -1.484 4.479 15.950 1.00 94.88 91 GLN A C 1
ATOM 698 O O . GLN A 1 91 ? -0.300 4.814 16.003 1.00 94.88 91 GLN A O 1
ATOM 703 N N . GLN A 1 92 ? -2.163 4.433 14.803 1.00 94.38 92 GLN A N 1
ATOM 704 C CA . GLN A 1 92 ? -1.604 4.853 13.518 1.00 94.38 92 GLN A CA 1
ATOM 705 C C . GLN A 1 92 ? -1.294 6.350 13.515 1.00 94.38 92 GLN A C 1
ATOM 707 O O . GLN A 1 92 ? -0.188 6.719 13.134 1.00 94.38 92 GLN A O 1
ATOM 712 N N . GLU A 1 93 ? -2.200 7.184 14.024 1.00 93.56 93 GLU A N 1
ATOM 713 C CA . GLU A 1 93 ? -1.994 8.628 14.177 1.00 93.56 93 GLU A CA 1
ATOM 714 C C . GLU A 1 93 ? -0.759 8.931 15.033 1.00 93.56 93 GLU A C 1
ATOM 716 O O . GLU A 1 93 ? 0.100 9.705 14.620 1.00 93.56 93 GLU A O 1
A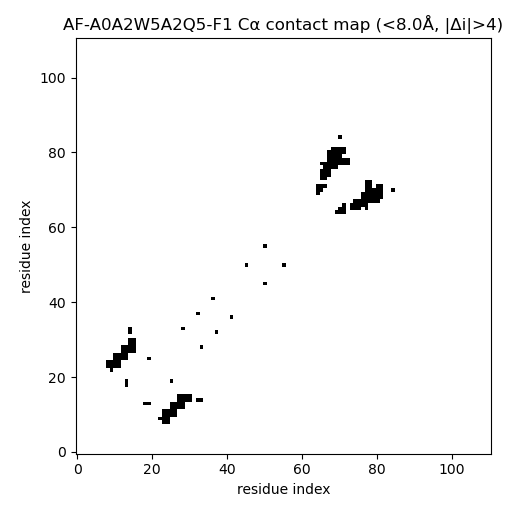TOM 721 N N . ARG A 1 94 ? -0.589 8.253 16.179 1.00 92.56 94 ARG A N 1
ATOM 722 C CA . ARG A 1 94 ? 0.619 8.409 17.015 1.00 92.56 94 ARG A CA 1
ATOM 723 C C . ARG A 1 94 ? 1.899 8.019 16.276 1.00 92.56 94 ARG A C 1
ATOM 725 O O . ARG A 1 94 ? 2.907 8.711 16.392 1.00 92.56 94 ARG A O 1
ATOM 732 N N . LYS A 1 95 ? 1.880 6.915 15.520 1.00 93.00 95 LYS A N 1
ATOM 733 C CA . LYS A 1 95 ? 3.040 6.474 14.724 1.00 93.00 95 LYS A CA 1
ATOM 734 C C . LYS A 1 95 ? 3.378 7.477 13.623 1.00 93.00 95 LYS A C 1
ATOM 736 O O . LYS A 1 95 ? 4.551 7.775 13.426 1.00 93.00 95 LYS A O 1
ATOM 741 N N . GLN A 1 96 ? 2.367 8.007 12.938 1.00 91.69 96 GLN A N 1
ATOM 742 C CA . GLN A 1 96 ? 2.543 9.034 11.914 1.00 91.69 96 GLN A CA 1
ATOM 743 C C . GLN A 1 96 ? 3.121 10.316 12.519 1.00 91.69 96 GLN A C 1
ATOM 745 O O . GLN A 1 96 ? 4.107 10.819 11.997 1.00 91.69 96 GLN A O 1
ATOM 750 N N . GLN A 1 97 ? 2.605 10.781 13.662 1.00 89.44 97 GLN A N 1
ATOM 751 C CA . GLN A 1 97 ? 3.145 11.944 14.380 1.00 89.44 97 GLN A CA 1
ATOM 752 C C . GLN A 1 97 ? 4.623 11.763 14.766 1.00 89.44 97 GLN A C 1
ATOM 754 O O . GLN A 1 97 ? 5.422 12.675 14.572 1.00 89.44 97 GLN A O 1
ATOM 759 N N . GLN A 1 98 ? 5.011 10.582 15.262 1.00 88.50 98 GLN A N 1
ATOM 760 C CA . GLN A 1 98 ? 6.410 10.272 15.592 1.00 88.50 98 GLN A CA 1
ATOM 761 C C . GLN A 1 98 ? 7.320 10.263 14.355 1.00 88.50 98 GLN A C 1
ATOM 763 O O . GLN A 1 98 ? 8.428 10.793 14.405 1.00 88.50 98 GLN A O 1
ATOM 768 N N . GLN A 1 99 ? 6.854 9.688 13.240 1.00 86.44 99 GLN A N 1
ATOM 769 C CA . GLN A 1 99 ? 7.588 9.702 11.969 1.00 86.44 99 GLN A CA 1
ATOM 770 C C . GLN A 1 99 ? 7.729 11.125 11.414 1.00 86.44 99 GLN A C 1
ATOM 772 O O . GLN A 1 99 ? 8.790 11.483 10.916 1.00 86.44 99 GLN A O 1
ATOM 777 N N . GLN A 1 100 ? 6.690 11.950 11.546 1.00 79.19 100 GLN A N 1
ATOM 778 C CA . GLN A 1 100 ? 6.682 13.331 11.069 1.00 79.19 100 GLN A CA 1
ATOM 779 C C . GLN A 1 100 ? 7.630 14.223 11.884 1.00 79.19 100 GLN A C 1
ATOM 781 O O . GLN A 1 100 ? 8.337 15.041 11.306 1.00 79.19 100 GLN A O 1
ATOM 786 N N . GLN A 1 101 ? 7.730 14.007 13.202 1.00 75.00 101 GLN A N 1
ATOM 787 C CA . GLN A 1 101 ? 8.723 14.677 14.056 1.00 75.00 101 GLN A CA 1
ATOM 788 C C . GLN A 1 101 ? 10.166 14.290 13.700 1.00 75.00 101 GLN A C 1
ATOM 790 O O . GLN A 1 101 ? 11.048 15.143 13.735 1.00 75.00 101 GLN A O 1
ATOM 795 N N . GLN A 1 102 ? 10.408 13.034 13.308 1.00 65.25 102 GLN A N 1
ATOM 796 C CA . GLN A 1 102 ? 11.723 12.565 12.841 1.00 65.25 102 GLN A CA 1
ATOM 797 C C . GLN A 1 102 ? 12.091 13.066 11.436 1.00 65.25 102 GLN A C 1
ATOM 799 O O . GLN A 1 102 ? 13.263 13.039 11.073 1.00 65.25 102 GLN A O 1
ATOM 804 N N . GLN A 1 103 ? 11.113 13.510 10.641 1.00 57.47 103 GLN A N 1
ATOM 805 C CA . GLN A 1 103 ? 11.323 14.014 9.282 1.00 57.47 103 GLN A CA 1
ATOM 806 C C . GLN A 1 103 ? 11.611 15.514 9.201 1.00 57.47 103 GLN A C 1
ATOM 808 O O . GLN A 1 103 ? 11.947 15.972 8.115 1.00 57.47 103 GLN A O 1
ATOM 813 N N . THR A 1 104 ? 11.517 16.273 10.295 1.00 53.53 104 THR A N 1
ATOM 814 C CA . THR A 1 104 ? 12.080 17.631 10.372 1.00 53.53 104 THR A CA 1
ATOM 815 C C . THR A 1 104 ? 13.595 17.509 10.553 1.00 53.53 104 THR A C 1
ATOM 817 O O . THR A 1 104 ? 14.028 17.165 11.655 1.00 53.53 104 THR A O 1
ATOM 820 N N . PRO A 1 105 ? 14.426 17.746 9.518 1.00 53.97 105 PRO A N 1
ATOM 821 C CA . PRO A 1 105 ? 15.850 17.871 9.739 1.00 53.97 105 PRO A CA 1
ATOM 822 C C . PRO A 1 105 ? 16.101 19.220 10.413 1.00 53.97 105 PRO A C 1
ATOM 824 O O . PRO A 1 105 ? 15.442 20.216 10.118 1.00 53.97 105 PRO A O 1
ATOM 827 N N . GLU A 1 106 ? 17.054 19.218 11.330 1.00 61.38 106 GLU A N 1
ATOM 828 C CA . GLU A 1 106 ? 17.726 20.390 11.871 1.00 61.38 106 GLU A CA 1
ATOM 829 C C . GLU A 1 106 ? 18.039 21.406 10.756 1.00 61.38 106 GLU A C 1
ATOM 831 O O . GLU A 1 106 ? 18.966 21.217 9.971 1.00 61.38 106 GLU A O 1
ATOM 836 N N . VAL A 1 107 ? 17.230 22.464 10.648 1.00 58.00 107 VAL A N 1
ATOM 837 C CA . VAL A 1 107 ? 17.541 23.642 9.836 1.00 58.00 107 VAL A CA 1
ATOM 838 C C . VAL A 1 107 ? 17.851 24.776 10.801 1.00 58.00 107 VAL A C 1
ATOM 840 O O . VAL A 1 107 ? 16.962 25.311 11.459 1.00 58.00 107 VAL A O 1
ATOM 843 N N . ASP A 1 108 ? 19.141 25.103 10.819 1.00 57.00 108 ASP A N 1
ATOM 844 C CA . ASP A 1 108 ? 19.754 26.351 11.269 1.00 57.00 108 ASP A CA 1
ATOM 845 C C . ASP A 1 108 ? 19.858 26.605 12.783 1.00 57.00 108 ASP A C 1
ATOM 847 O O . ASP A 1 108 ? 19.053 27.297 13.405 1.00 57.00 108 ASP A O 1
ATOM 851 N N . ALA A 1 109 ? 20.965 26.126 13.355 1.00 55.00 109 ALA A N 1
ATOM 852 C CA . ALA A 1 109 ? 21.633 26.813 14.452 1.00 55.00 109 ALA A CA 1
ATOM 853 C C . ALA A 1 109 ? 22.672 27.787 13.861 1.00 55.00 109 ALA A C 1
ATOM 855 O O . ALA A 1 109 ? 23.708 27.325 13.368 1.00 55.00 109 ALA A O 1
ATOM 856 N N . PRO A 1 110 ? 22.460 29.115 13.899 1.00 62.91 110 PRO A N 1
ATOM 857 C CA . PRO A 1 110 ? 23.545 30.046 13.654 1.00 62.91 110 PRO A CA 1
ATOM 858 C C . PRO A 1 110 ? 24.451 30.136 14.889 1.00 62.91 110 PRO A C 1
ATOM 860 O O . PRO A 1 110 ? 24.001 30.156 16.036 1.00 62.91 110 PRO A O 1
ATOM 863 N N . ARG A 1 111 ? 25.746 30.135 14.586 1.00 53.78 111 ARG A N 1
ATOM 864 C CA . ARG A 1 111 ? 26.904 30.225 15.476 1.00 53.78 111 ARG A CA 1
ATOM 865 C C . ARG A 1 111 ? 27.009 31.576 16.178 1.00 53.78 111 ARG A C 1
ATOM 867 O O . ARG A 1 111 ? 26.672 32.592 15.530 1.00 53.78 111 ARG A O 1
#

Radius of gyration: 27.0 Å; Cα contacts (8 Å, |Δi|>4): 85; chains: 1; bounding box: 54×43×59 Å

pLDDT: mean 74.75, std 13.05, range [38.66, 94.94]

Mean predicted aligned error: 16.24 Å

Solvent-accessible surface area (backbone atoms only — not comparable to full-atom values): 7081 Å² total; per-residue (Å²): 133,88,81,83,80,80,80,77,78,45,74,43,82,38,48,61,85,62,82,78,64,87,92,48,54,69,47,81,43,59,57,82,52,73,86,43,82,54,77,82,65,72,74,55,79,67,54,86,89,64,56,57,65,71,67,58,49,60,58,55,63,58,76,75,47,57,17,66,64,19,71,27,97,53,57,69,48,4,64,55,20,40,53,53,48,53,55,51,48,56,53,49,53,53,52,50,53,54,52,55,62,69,65,60,70,94,78,80,84,85,132

Sequence (111 aa):
MPVQAQSTDRVLTIFGNDRCPRDTICVRAPESERYRIPKEFRSSPLPPADQPWANRVQSMEYSGSTGTGSCSPVGAGGWTGCYQKMLRQAQQERKQQQQQQQQTPEVDAPR

Foldseek 3Di:
DDDDDPLPAAEAEDEDPDDDDPRHHYDYDYNVCPPDDDPVPPPDDDDPVRDDVVVVVVVVVLPPDEEALRCDPDYHNNVNVVVVVVVVVVVVVVVVVVVVVVPDPDDDDDD

Nearest PDB structures (foldseek):
  2fg6-assembly1_X  TM=2.688E-01  e=9.452E+00  Bacteroides fragilis NCTC 9343

Organism: NCBI:txid397260

Secondary structure (DSSP, 8-state):
----------EEEEETTPPPPTTSEEEEE-GGGSSSPPHHHHSPPPPGGG--HHHHHHHHHHTT--STTS--SSSTTHHHHHHHHHHHHHHHHHHHHHHHHHTS-------